Protein AF-A0AAW7PWQ6-F1 (afdb_monomer_lite)

Structure (mmCIF, N/CA/C/O backbone):
data_AF-A0AAW7PWQ6-F1
#
_entry.id   AF-A0AAW7PWQ6-F1
#
loop_
_atom_site.group_PDB
_atom_site.id
_atom_site.type_symbol
_atom_site.label_atom_id
_atom_site.label_alt_id
_atom_site.label_comp_id
_atom_site.label_asym_id
_atom_site.label_entity_id
_atom_site.label_seq_id
_atom_site.pdbx_PDB_ins_code
_atom_site.Cartn_x
_atom_site.Cartn_y
_atom_site.Cartn_z
_atom_site.occupancy
_atom_site.B_iso_or_equiv
_atom_site.auth_seq_id
_atom_site.auth_comp_id
_atom_site.auth_asym_id
_atom_site.auth_atom_id
_atom_site.pdbx_PDB_model_num
ATOM 1 N N . MET A 1 1 ? 1.011 -2.576 19.135 1.00 61.84 1 MET A N 1
ATOM 2 C CA . MET A 1 1 ? 1.762 -2.107 17.948 1.00 61.84 1 MET A CA 1
ATOM 3 C C . MET A 1 1 ? 1.078 -0.846 17.439 1.00 61.84 1 MET A C 1
ATOM 5 O O . MET A 1 1 ? -0.139 -0.776 17.542 1.00 61.84 1 MET A O 1
ATOM 9 N N . ALA A 1 2 ? 1.820 0.171 16.996 1.00 79.44 2 ALA A N 1
ATOM 10 C CA . ALA A 1 2 ? 1.211 1.409 16.503 1.00 79.44 2 ALA A CA 1
ATOM 11 C C . ALA A 1 2 ? 0.611 1.185 15.105 1.00 79.44 2 ALA A C 1
ATOM 13 O O . ALA A 1 2 ? 1.268 0.609 14.238 1.00 79.44 2 ALA A O 1
ATOM 14 N N . GLU A 1 3 ? -0.623 1.634 14.886 1.00 84.44 3 GLU A N 1
ATOM 15 C CA . GLU A 1 3 ? -1.319 1.555 13.598 1.00 84.44 3 GLU A CA 1
ATOM 16 C C . GLU A 1 3 ? -1.320 2.933 12.921 1.00 84.44 3 GLU A C 1
ATOM 18 O O . GLU A 1 3 ? -1.442 3.970 13.574 1.00 84.44 3 GLU A O 1
ATOM 23 N N . VAL A 1 4 ? -1.187 2.949 11.598 1.00 84.25 4 VAL A N 1
ATOM 24 C CA . VAL A 1 4 ? -1.243 4.155 10.768 1.00 84.25 4 VAL A CA 1
ATOM 25 C C . VAL A 1 4 ? -2.442 4.077 9.839 1.00 84.25 4 VAL A C 1
ATOM 27 O O . VAL A 1 4 ? -2.707 3.052 9.210 1.00 84.25 4 VAL A O 1
ATOM 30 N N . ARG A 1 5 ? -3.183 5.181 9.763 1.00 86.06 5 ARG A N 1
ATOM 31 C CA . ARG A 1 5 ? -4.395 5.295 8.952 1.00 86.06 5 ARG A CA 1
ATOM 32 C C . ARG A 1 5 ? -4.086 6.119 7.717 1.00 86.06 5 ARG A C 1
ATOM 34 O O . ARG A 1 5 ? -3.634 7.255 7.825 1.00 86.06 5 ARG 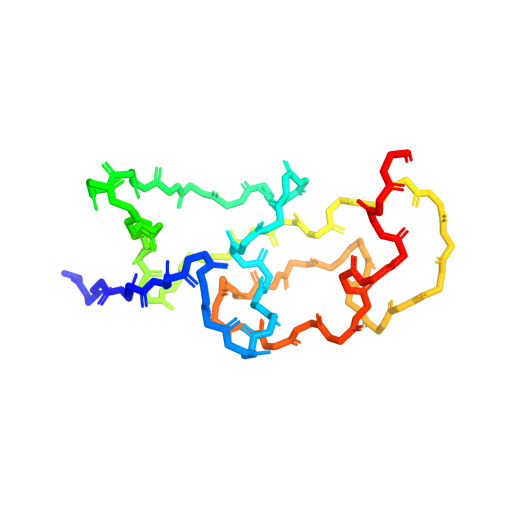A O 1
ATOM 41 N N . ILE A 1 6 ? -4.342 5.547 6.551 1.00 79.38 6 ILE A N 1
ATOM 42 C CA . ILE A 1 6 ? -4.138 6.196 5.265 1.00 79.38 6 ILE A CA 1
ATOM 43 C C . ILE A 1 6 ? -5.501 6.373 4.602 1.00 79.38 6 ILE A C 1
ATOM 45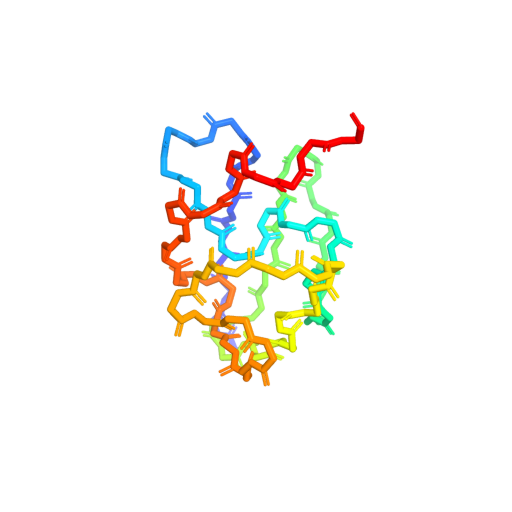 O O . ILE A 1 6 ? -6.157 5.400 4.224 1.00 79.38 6 ILE A O 1
ATOM 49 N N . SER A 1 7 ? -5.936 7.624 4.459 1.00 78.94 7 SER A N 1
ATOM 50 C CA . SER A 1 7 ? -7.159 7.955 3.727 1.00 78.94 7 SER A CA 1
ATOM 51 C C . SER A 1 7 ? -6.906 7.802 2.226 1.00 78.94 7 SER A C 1
ATOM 53 O O . SER A 1 7 ? -5.961 8.412 1.735 1.00 78.94 7 SER A O 1
ATOM 55 N N . PRO A 1 8 ? -7.729 7.082 1.449 1.00 66.25 8 PRO A N 1
ATOM 56 C CA . PRO A 1 8 ? -7.616 7.002 -0.013 1.00 66.25 8 PRO A CA 1
ATOM 57 C C . PRO A 1 8 ? -7.829 8.366 -0.693 1.00 66.25 8 PRO A C 1
ATOM 59 O O . PRO A 1 8 ? -7.363 8.578 -1.809 1.00 66.25 8 PRO A O 1
ATOM 62 N N . SER A 1 9 ? -8.475 9.302 0.009 1.00 67.38 9 SER A N 1
ATOM 63 C CA . SER A 1 9 ? -8.736 10.679 -0.421 1.00 67.38 9 SER A CA 1
ATOM 64 C C . SER A 1 9 ? -7.619 11.671 -0.074 1.00 67.38 9 SER A C 1
ATOM 66 O O . SER A 1 9 ? -7.747 12.849 -0.393 1.00 67.38 9 SER A O 1
ATOM 68 N N . SER A 1 10 ? -6.546 11.248 0.609 1.00 62.84 10 SER A N 1
ATOM 69 C CA . SER A 1 10 ? -5.442 12.158 0.939 1.00 62.84 10 SER A CA 1
ATOM 70 C C . SER A 1 10 ? -4.780 12.685 -0.337 1.00 62.84 10 SER A C 1
ATOM 72 O O . SER A 1 10 ? -4.462 11.908 -1.240 1.00 62.84 10 SER A O 1
ATOM 74 N N . GLY A 1 11 ? -4.536 14.002 -0.395 1.00 60.59 11 GLY A N 1
ATOM 75 C CA . GLY A 1 11 ? -3.782 14.635 -1.487 1.00 60.59 11 GLY A CA 1
ATOM 76 C C . GLY A 1 11 ? -2.367 14.060 -1.630 1.00 60.59 11 GLY A C 1
ATOM 77 O O . GLY A 1 11 ? -1.842 13.945 -2.735 1.00 60.59 11 GLY A O 1
ATOM 78 N N . THR A 1 12 ? -1.788 13.591 -0.522 1.00 65.12 12 THR A N 1
ATOM 79 C CA . THR A 1 12 ? -0.558 12.798 -0.515 1.00 65.12 12 THR A CA 1
ATOM 80 C C . THR A 1 12 ? -0.833 11.374 -0.994 1.00 65.12 12 THR A C 1
ATOM 82 O O . THR A 1 12 ? -1.562 10.623 -0.343 1.00 65.12 12 THR A O 1
ATOM 85 N N . LYS A 1 13 ? -0.203 10.990 -2.110 1.00 70.75 13 LYS A N 1
ATOM 86 C CA . LYS A 1 13 ? -0.208 9.612 -2.614 1.00 70.75 13 LYS A CA 1
ATOM 87 C C . LYS A 1 13 ? 0.788 8.762 -1.827 1.00 70.75 13 LYS A C 1
ATOM 89 O O . LYS A 1 13 ? 1.994 8.947 -1.961 1.00 70.75 13 LYS A O 1
ATOM 94 N N . TYR A 1 14 ? 0.303 7.854 -0.991 1.00 77.25 14 TYR A N 1
ATOM 95 C CA . TYR A 1 14 ? 1.106 6.945 -0.170 1.00 77.25 14 TYR A CA 1
ATOM 96 C C . TYR A 1 14 ? 1.230 5.571 -0.818 1.00 77.25 14 TYR A C 1
ATOM 98 O O . TYR A 1 14 ? 0.254 5.087 -1.377 1.00 77.25 14 TYR A O 1
ATOM 106 N N . CYS A 1 15 ? 2.361 4.878 -0.659 1.00 76.50 15 CYS A N 1
ATOM 107 C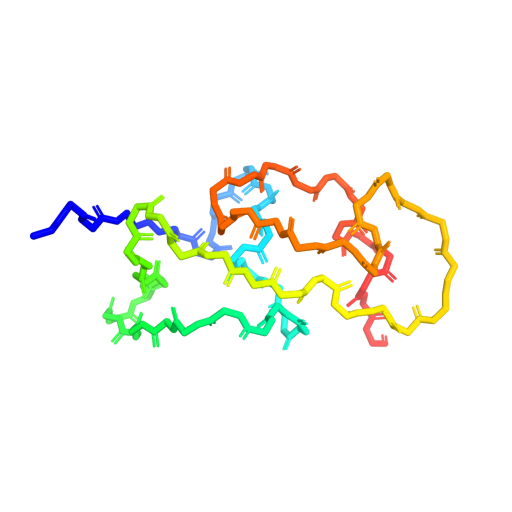 CA . CYS A 1 15 ? 2.551 3.497 -1.126 1.00 76.50 15 CYS A CA 1
ATOM 108 C C . CYS A 1 15 ? 1.405 2.562 -0.707 1.00 76.50 15 CYS A C 1
ATOM 110 O O . CYS A 1 15 ? 0.935 1.768 -1.514 1.00 76.50 15 CYS A O 1
ATOM 112 N N . GLY A 1 16 ? 0.891 2.700 0.518 1.00 76.06 16 GLY A N 1
ATOM 113 C CA . GLY A 1 16 ? -0.240 1.910 1.004 1.00 76.06 16 GLY A CA 1
ATOM 114 C C . GLY A 1 16 ? -1.564 2.151 0.262 1.00 76.06 16 GLY A C 1
ATOM 115 O O . GLY A 1 16 ? -2.476 1.336 0.350 1.00 76.06 16 GLY A O 1
ATOM 116 N N . GLN A 1 17 ? -1.720 3.224 -0.510 1.00 77.12 17 GLN A N 1
ATOM 117 C CA . GLN A 1 17 ? -2.920 3.407 -1.339 1.00 77.12 17 GLN A CA 1
ATOM 118 C C . GLN A 1 17 ? -2.877 2.570 -2.627 1.00 77.12 17 GLN A C 1
ATOM 120 O O . GLN A 1 17 ? -3.818 2.612 -3.414 1.00 77.12 17 GLN A O 1
ATOM 125 N N . CYS A 1 18 ? -1.786 1.843 -2.884 1.00 72.50 18 CYS A N 1
ATOM 126 C CA . CYS A 1 18 ? -1.510 1.308 -4.204 1.00 72.50 18 CYS A CA 1
ATOM 127 C C . CYS A 1 18 ? -2.070 -0.095 -4.326 1.00 72.50 18 CYS A C 1
ATOM 129 O O . CYS A 1 18 ? -1.830 -0.928 -3.454 1.00 72.50 18 CYS A O 1
ATOM 131 N N . SER A 1 19 ? -2.764 -0.391 -5.423 1.00 69.69 19 SER A N 1
ATOM 132 C CA . SER A 1 19 ? -3.365 -1.714 -5.629 1.00 69.69 19 SER A CA 1
ATOM 133 C C . SER A 1 19 ? -2.333 -2.842 -5.720 1.00 69.69 19 SER A C 1
ATOM 135 O O . SER A 1 19 ? -2.679 -3.985 -5.452 1.00 69.69 19 SER A O 1
ATOM 137 N N . PHE A 1 20 ? -1.073 -2.533 -6.051 1.00 68.19 20 PHE A N 1
ATOM 138 C CA . PHE A 1 20 ? 0.013 -3.519 -6.116 1.00 68.19 20 PHE A CA 1
ATOM 139 C C . PHE A 1 20 ? 0.984 -3.432 -4.927 1.00 68.19 20 PHE A C 1
ATOM 141 O O . PHE A 1 20 ? 2.063 -4.025 -4.966 1.00 68.19 20 PHE A O 1
ATOM 148 N N . PHE A 1 21 ? 0.633 -2.694 -3.868 1.00 75.88 21 PHE A N 1
ATOM 149 C CA . PHE A 1 21 ? 1.390 -2.735 -2.621 1.00 75.88 21 PHE A CA 1
ATOM 150 C C . PHE A 1 21 ? 1.148 -4.074 -1.922 1.00 75.88 21 PHE A C 1
ATOM 152 O O . PHE A 1 21 ? 0.029 -4.374 -1.515 1.00 75.88 21 PHE A O 1
ATOM 159 N N . GLY A 1 22 ? 2.201 -4.878 -1.777 1.00 76.62 22 GLY A N 1
ATOM 160 C CA . GLY A 1 22 ? 2.112 -6.222 -1.196 1.00 76.62 22 GLY A CA 1
ATOM 161 C C . GLY A 1 22 ? 2.082 -6.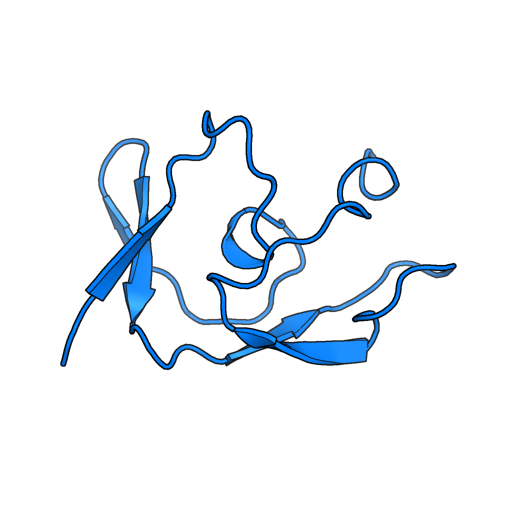277 0.336 1.00 76.62 22 GLY A C 1
ATOM 162 O O . GLY A 1 22 ? 2.235 -7.358 0.894 1.00 76.62 22 GLY A O 1
ATOM 163 N N . GLY A 1 23 ? 1.968 -5.141 1.031 1.00 81.81 23 GLY A N 1
ATOM 164 C CA . GLY A 1 23 ? 1.938 -5.113 2.496 1.00 81.81 23 GLY A CA 1
ATOM 165 C C . GLY A 1 23 ? 0.552 -5.439 3.052 1.00 81.81 23 GLY A C 1
ATOM 166 O O . GLY A 1 23 ? -0.463 -5.031 2.484 1.00 81.81 23 GLY A O 1
ATOM 167 N N . GLN A 1 24 ? 0.502 -6.151 4.182 1.00 81.19 24 GLN A N 1
ATOM 168 C CA . GLN A 1 24 ? -0.760 -6.482 4.845 1.00 81.19 24 GLN A CA 1
ATOM 169 C C . GLN A 1 24 ? -1.473 -5.220 5.335 1.00 81.19 24 GLN A C 1
ATOM 171 O O . GLN A 1 24 ? -0.877 -4.355 5.972 1.00 81.19 24 GLN A O 1
ATOM 176 N N . ARG A 1 25 ? -2.771 -5.127 5.046 1.00 83.62 25 ARG A N 1
ATOM 177 C CA . ARG A 1 25 ? -3.604 -3.985 5.420 1.00 83.62 25 ARG A CA 1
ATOM 178 C C . ARG A 1 25 ? -4.935 -4.449 5.975 1.00 83.62 25 ARG A C 1
ATOM 180 O O . ARG A 1 25 ? -5.487 -5.443 5.509 1.00 83.62 25 ARG A O 1
ATOM 187 N N . LYS A 1 26 ? -5.477 -3.678 6.907 1.00 85.88 26 LYS A N 1
ATOM 188 C CA . LYS A 1 26 ? -6.871 -3.766 7.340 1.00 85.88 26 LYS A CA 1
ATOM 189 C C . LYS A 1 26 ? -7.652 -2.642 6.670 1.00 85.88 26 LYS A C 1
ATOM 191 O O . LYS A 1 26 ? -7.151 -1.530 6.532 1.00 85.88 26 LYS A O 1
ATOM 196 N N . VAL A 1 27 ? -8.879 -2.916 6.250 1.00 81.56 27 VAL A N 1
ATOM 197 C CA . VAL A 1 27 ? -9.789 -1.881 5.746 1.00 81.56 27 VAL A CA 1
ATOM 198 C C . VAL A 1 27 ? -10.746 -1.534 6.879 1.00 81.56 27 VAL A C 1
ATOM 200 O O . VAL A 1 27 ? -11.431 -2.418 7.387 1.00 81.56 27 VAL A O 1
ATOM 203 N N . GLN A 1 28 ? -10.767 -0.270 7.304 1.00 83.75 28 GLN A N 1
ATOM 204 C CA . GLN A 1 28 ? -11.689 0.216 8.331 1.00 83.75 28 GLN A CA 1
ATOM 205 C C . GLN A 1 28 ? -12.494 1.388 7.767 1.00 83.75 28 GLN A C 1
ATOM 207 O O . GLN A 1 28 ? -12.013 2.521 7.693 1.00 83.75 28 GLN A O 1
ATOM 212 N N . GLY A 1 29 ? -13.722 1.097 7.331 1.00 84.31 29 GLY A N 1
ATOM 213 C CA . GLY A 1 29 ? -14.540 2.047 6.578 1.00 84.31 29 GLY A CA 1
ATOM 214 C C . GLY A 1 29 ? -13.822 2.482 5.301 1.00 84.31 29 GLY A C 1
ATOM 215 O O . GLY A 1 29 ? -13.359 1.646 4.528 1.00 84.31 29 GLY A O 1
ATOM 216 N N . SER A 1 30 ? -13.674 3.792 5.115 1.00 81.94 30 SER A N 1
ATOM 217 C CA . SER A 1 30 ? -12.936 4.358 3.981 1.00 81.94 30 SER A CA 1
ATOM 218 C C . SER A 1 30 ? -11.419 4.365 4.176 1.00 81.94 30 SER A C 1
ATOM 220 O O . SER A 1 30 ? -10.720 4.771 3.262 1.00 81.94 30 SER A O 1
ATOM 222 N N . TYR A 1 31 ? -10.879 3.966 5.331 1.00 83.25 31 TYR A N 1
ATOM 223 C CA . TYR A 1 31 ? -9.445 4.060 5.619 1.00 83.25 31 TYR A CA 1
ATOM 224 C C . TYR A 1 31 ? -8.713 2.743 5.363 1.00 83.25 31 TYR A C 1
ATOM 226 O O . TYR A 1 31 ? -9.196 1.659 5.698 1.00 83.25 31 TYR A O 1
ATOM 234 N N . LEU A 1 32 ? -7.491 2.856 4.840 1.00 85.38 32 LEU A N 1
ATOM 235 C CA . LEU A 1 32 ? -6.527 1.762 4.788 1.00 85.38 32 LEU A CA 1
ATOM 236 C C . LEU A 1 32 ? -5.652 1.839 6.040 1.00 85.38 32 LEU A C 1
ATOM 238 O O . LEU A 1 32 ? -4.920 2.811 6.231 1.00 85.38 32 LEU A O 1
ATOM 242 N N . ILE A 1 33 ? -5.746 0.833 6.902 1.00 87.06 33 ILE A N 1
ATOM 243 C CA . ILE A 1 33 ? -4.987 0.749 8.146 1.00 87.06 33 ILE A CA 1
ATOM 244 C C . ILE A 1 33 ? -3.827 -0.219 7.966 1.00 87.06 33 ILE A C 1
ATOM 246 O O . ILE A 1 33 ? -4.008 -1.375 7.584 1.00 87.06 33 ILE A O 1
ATOM 250 N N . TYR A 1 34 ? -2.635 0.278 8.258 1.00 85.81 34 TYR A N 1
ATOM 251 C CA . TYR A 1 34 ? -1.393 -0.480 8.251 1.00 85.81 34 TYR A CA 1
ATOM 252 C C . TYR A 1 34 ? -0.813 -0.502 9.655 1.00 85.81 34 TYR A C 1
ATOM 254 O O . TYR A 1 34 ? -1.041 0.416 10.444 1.00 85.81 34 TYR A O 1
ATOM 262 N N . GLU A 1 35 ? -0.005 -1.504 9.963 1.00 86.88 35 GLU A N 1
ATOM 263 C CA . GLU A 1 35 ? 0.895 -1.373 11.099 1.00 86.88 35 GLU A CA 1
ATOM 264 C C . GLU A 1 35 ? 1.996 -0.372 10.727 1.00 86.88 35 GLU A C 1
ATOM 266 O O . GLU A 1 35 ? 2.406 -0.259 9.570 1.00 86.88 35 GLU A O 1
ATOM 271 N N . GLN A 1 36 ? 2.493 0.391 11.696 1.00 77.25 36 GLN A N 1
ATOM 272 C CA . GLN A 1 36 ? 3.479 1.451 11.455 1.00 77.25 36 GLN A CA 1
ATOM 273 C C . GLN A 1 36 ? 4.764 0.935 10.776 1.00 77.25 36 GLN A C 1
ATOM 275 O O . GLN A 1 36 ? 5.444 1.680 10.067 1.00 77.25 36 GLN A O 1
ATOM 280 N N . ASN A 1 37 ? 5.072 -0.350 10.964 1.00 80.12 37 ASN A N 1
ATOM 281 C CA . ASN A 1 37 ? 6.211 -1.042 10.368 1.00 80.12 37 ASN A CA 1
ATOM 282 C C . ASN A 1 37 ? 5.808 -2.013 9.250 1.00 80.12 37 ASN A C 1
ATOM 284 O O . ASN A 1 37 ? 6.604 -2.876 8.885 1.00 80.12 37 ASN A O 1
ATOM 288 N N . THR A 1 38 ? 4.594 -1.897 8.699 1.00 82.25 38 THR A N 1
ATOM 289 C CA . THR A 1 38 ? 4.224 -2.694 7.533 1.00 82.25 38 THR A CA 1
ATOM 290 C C . THR A 1 38 ? 5.076 -2.270 6.346 1.00 82.25 38 THR A C 1
ATOM 292 O O . THR A 1 38 ? 4.897 -1.197 5.756 1.00 82.25 38 THR A O 1
ATOM 295 N N . ASN A 1 39 ? 5.975 -3.172 5.976 1.00 82.06 39 ASN A N 1
ATOM 296 C CA . ASN A 1 39 ? 6.727 -3.110 4.745 1.00 82.06 39 ASN A CA 1
ATOM 297 C C . ASN A 1 39 ? 6.008 -3.971 3.705 1.00 82.06 39 ASN A C 1
ATOM 299 O O . ASN A 1 39 ? 5.580 -5.089 3.992 1.00 82.06 39 ASN A O 1
ATOM 303 N N . GLY A 1 40 ? 5.845 -3.435 2.506 1.00 78.38 40 GLY A N 1
ATOM 304 C CA . GLY A 1 40 ? 5.266 -4.154 1.385 1.00 78.38 40 GLY A CA 1
ATOM 305 C C . GLY A 1 40 ? 6.113 -3.960 0.148 1.00 78.38 40 GLY A C 1
ATOM 306 O O . GLY A 1 40 ? 6.676 -2.882 -0.081 1.00 78.38 40 GLY A O 1
ATOM 307 N N . ASN A 1 41 ? 6.184 -5.005 -0.675 1.00 75.81 41 ASN A N 1
ATOM 308 C CA . ASN A 1 41 ? 6.846 -4.865 -1.955 1.00 75.81 41 ASN A CA 1
ATOM 309 C C . ASN A 1 41 ? 6.030 -3.934 -2.853 1.00 75.81 41 ASN A C 1
ATOM 311 O O . ASN A 1 41 ? 4.817 -4.098 -3.013 1.00 75.81 41 ASN A O 1
ATOM 315 N N . CYS A 1 42 ? 6.710 -2.961 -3.443 1.00 70.12 42 CYS A N 1
ATOM 316 C CA . CYS A 1 42 ? 6.145 -2.068 -4.437 1.00 70.12 42 CYS A CA 1
ATOM 317 C C . CYS A 1 42 ? 6.228 -2.763 -5.806 1.00 70.12 42 CYS A C 1
ATOM 319 O O . CYS A 1 42 ? 7.147 -2.512 -6.595 1.00 70.12 42 CYS A O 1
ATOM 321 N N . ASN A 1 43 ? 5.310 -3.705 -6.052 1.00 58.72 43 ASN A N 1
ATOM 322 C CA . ASN A 1 43 ? 5.287 -4.486 -7.287 1.00 58.72 43 ASN A CA 1
ATOM 323 C C . ASN A 1 43 ? 4.878 -3.592 -8.454 1.00 58.72 43 ASN A C 1
ATOM 325 O O . ASN A 1 43 ? 3.835 -2.946 -8.430 1.00 58.72 43 ASN A O 1
ATOM 329 N N . ARG A 1 44 ? 5.708 -3.556 -9.493 1.00 59.56 44 ARG A N 1
ATOM 330 C CA . ARG A 1 44 ? 5.467 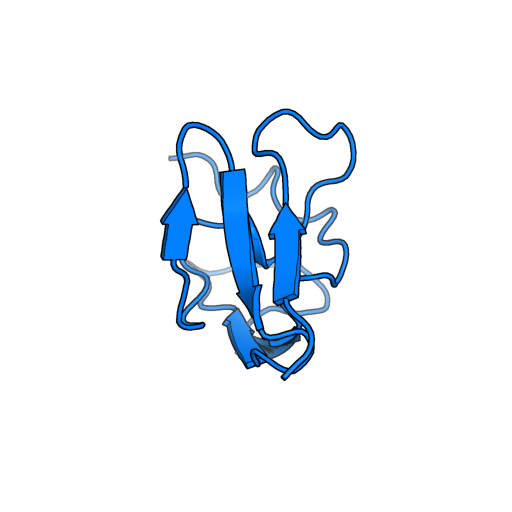-2.739 -10.674 1.00 59.56 44 ARG A CA 1
ATOM 331 C C . ARG A 1 44 ? 4.966 -3.596 -11.830 1.00 59.56 44 ARG A C 1
ATOM 333 O O . ARG A 1 44 ? 5.580 -4.615 -12.129 1.00 59.56 44 ARG A O 1
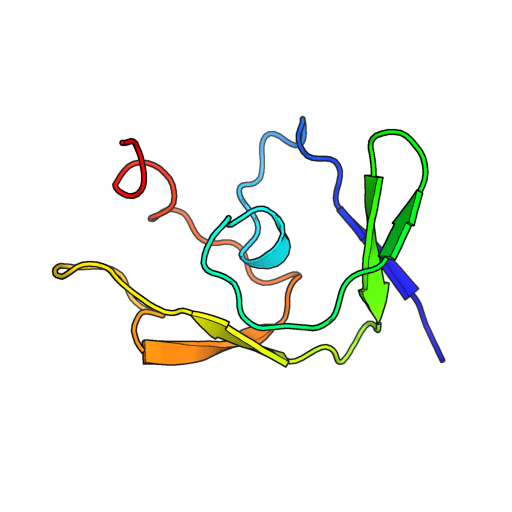ATOM 340 N N . ARG A 1 45 ? 3.969 -3.110 -12.573 1.00 48.53 45 ARG A N 1
ATOM 341 C CA . ARG A 1 45 ? 3.915 -3.336 -14.028 1.00 48.53 45 ARG A CA 1
ATOM 342 C C . ARG A 1 45 ? 4.921 -2.332 -14.628 1.00 48.53 45 ARG A C 1
ATOM 344 O O . ARG A 1 45 ? 4.881 -1.162 -14.266 1.00 48.53 45 ARG A O 1
ATOM 351 N N . SER A 1 46 ? 5.917 -2.811 -15.372 1.00 43.22 46 SER A N 1
ATOM 352 C CA . SER A 1 46 ? 7.114 -2.117 -15.907 1.00 43.22 46 SER A CA 1
ATOM 353 C C . SER A 1 46 ? 7.155 -0.566 -15.951 1.00 43.22 46 SER A C 1
ATOM 355 O O . SER A 1 46 ? 6.260 0.071 -16.489 1.00 43.22 46 SER A O 1
ATOM 357 N N . GLY A 1 47 ? 8.279 0.035 -15.504 1.00 47.56 47 GLY A N 1
ATOM 358 C CA . GLY A 1 47 ? 8.762 1.363 -15.957 1.00 47.56 47 GLY A CA 1
ATOM 359 C C . GLY A 1 47 ? 8.683 2.593 -15.014 1.00 47.56 47 GLY A C 1
ATOM 360 O O . GLY A 1 47 ? 7.633 3.208 -14.856 1.00 47.56 47 GLY A O 1
ATOM 361 N N . THR A 1 48 ? 9.846 3.040 -14.490 1.00 50.81 48 THR A N 1
ATOM 362 C CA . THR A 1 48 ? 10.235 4.389 -13.936 1.00 50.81 48 THR A CA 1
ATOM 363 C C . THR A 1 48 ? 9.599 5.025 -12.673 1.00 50.81 48 THR A C 1
ATOM 365 O O . THR A 1 48 ? 8.549 5.660 -12.726 1.00 50.81 48 THR A O 1
ATOM 368 N N . GLY A 1 49 ? 10.247 4.876 -11.503 1.00 51.34 49 GLY A N 1
ATOM 369 C CA . GLY A 1 49 ? 9.866 5.445 -10.193 1.00 51.34 49 GLY A CA 1
ATOM 370 C C . GLY A 1 49 ? 10.785 4.919 -9.078 1.00 51.34 49 GLY A C 1
ATOM 371 O O . GLY A 1 49 ? 11.081 3.726 -9.084 1.00 51.34 49 GLY A O 1
ATOM 372 N N . SER A 1 50 ? 11.239 5.782 -8.160 1.00 55.59 50 SER A N 1
ATOM 373 C CA . SER A 1 50 ? 12.380 5.545 -7.243 1.00 55.59 50 SER A CA 1
ATOM 374 C C . SER A 1 50 ? 12.251 4.347 -6.289 1.00 55.59 50 SER A C 1
ATOM 376 O O . SER A 1 50 ? 13.241 3.916 -5.700 1.00 55.59 50 SER A O 1
ATOM 378 N N . TYR A 1 51 ? 11.046 3.793 -6.143 1.00 59.88 51 TYR A N 1
ATOM 379 C CA . TYR A 1 51 ? 10.731 2.727 -5.190 1.00 59.88 51 TYR A CA 1
ATOM 380 C C . TYR A 1 51 ? 10.220 1.431 -5.833 1.00 59.88 51 TYR A C 1
ATOM 382 O O . TYR A 1 51 ? 9.815 0.520 -5.119 1.00 59.88 51 TYR A O 1
ATOM 390 N N . ALA A 1 52 ? 10.216 1.322 -7.162 1.00 59.41 52 ALA A N 1
ATOM 391 C CA . ALA A 1 52 ? 9.729 0.116 -7.828 1.00 59.41 52 ALA A CA 1
ATOM 392 C C . ALA A 1 52 ? 10.611 -1.105 -7.537 1.00 59.41 52 ALA A C 1
ATOM 394 O O . ALA A 1 52 ? 11.836 -1.013 -7.594 1.00 59.41 52 ALA A O 1
ATOM 395 N N . GLY A 1 53 ? 9.973 -2.240 -7.235 1.00 65.81 53 GLY A N 1
ATOM 396 C CA . GLY A 1 53 ? 10.657 -3.484 -6.871 1.00 65.81 53 GLY A CA 1
ATOM 397 C C . GLY A 1 53 ? 11.383 -3.424 -5.524 1.00 65.81 53 GLY A C 1
ATOM 398 O O . GLY A 1 53 ? 12.157 -4.324 -5.211 1.00 65.81 53 GLY A O 1
ATOM 399 N N . ARG A 1 54 ? 11.170 -2.359 -4.738 1.00 72.19 54 ARG A N 1
ATOM 400 C CA . ARG A 1 54 ? 11.730 -2.209 -3.396 1.00 72.19 54 ARG A CA 1
ATOM 401 C C . ARG A 1 54 ? 10.665 -2.473 -2.345 1.00 72.19 54 ARG A C 1
ATOM 403 O O . ARG A 1 54 ? 9.487 -2.155 -2.524 1.00 72.19 54 ARG A O 1
ATOM 410 N N . ASN A 1 55 ? 11.127 -2.981 -1.210 1.00 78.44 55 ASN A N 1
ATOM 411 C CA . ASN A 1 55 ? 10.311 -3.096 -0.018 1.00 78.44 55 ASN A CA 1
ATOM 412 C C . ASN A 1 55 ? 10.196 -1.712 0.639 1.00 78.44 55 ASN A C 1
ATOM 414 O O . ASN A 1 55 ? 11.207 -1.111 1.005 1.00 78.44 55 ASN A O 1
ATOM 418 N N . VAL A 1 56 ? 8.979 -1.179 0.729 1.00 78.75 56 VAL A N 1
ATOM 419 C CA . VAL A 1 56 ? 8.715 0.181 1.220 1.00 78.75 56 VAL A CA 1
ATOM 420 C C . VAL A 1 56 ? 7.667 0.181 2.316 1.00 78.75 56 VAL A C 1
ATOM 422 O O . VAL A 1 56 ? 6.820 -0.707 2.383 1.00 78.75 56 VAL A O 1
ATOM 425 N N . LYS A 1 57 ? 7.700 1.205 3.171 1.00 83.81 57 LYS A N 1
ATOM 426 C CA . LYS A 1 57 ? 6.662 1.414 4.181 1.00 83.81 57 LYS A CA 1
ATOM 427 C C . LYS A 1 57 ? 5.378 1.909 3.530 1.00 83.81 57 LYS A C 1
ATOM 429 O O . LYS A 1 57 ? 5.423 2.715 2.599 1.00 83.81 57 LYS A O 1
ATOM 434 N N . ALA A 1 58 ? 4.233 1.507 4.074 1.00 78.38 58 ALA A N 1
ATOM 435 C CA . ALA A 1 58 ? 2.931 1.979 3.604 1.00 78.38 58 ALA A CA 1
ATOM 436 C C . ALA A 1 58 ? 2.795 3.516 3.646 1.00 78.38 58 ALA A C 1
ATOM 438 O O . ALA A 1 58 ? 2.130 4.092 2.788 1.00 78.38 58 ALA A O 1
ATOM 439 N N . THR A 1 59 ? 3.462 4.173 4.602 1.00 78.56 59 THR A N 1
ATOM 440 C CA . THR A 1 59 ? 3.466 5.632 4.809 1.00 78.56 59 THR A CA 1
ATOM 441 C C . THR A 1 59 ? 4.466 6.395 3.944 1.00 78.56 59 THR A C 1
ATOM 443 O O . THR A 1 59 ? 4.473 7.625 3.985 1.00 78.56 59 THR A O 1
ATOM 446 N N . HIS A 1 60 ? 5.315 5.721 3.161 1.00 79.12 60 HIS A N 1
ATOM 447 C CA . HIS A 1 60 ? 6.157 6.430 2.200 1.00 79.12 60 HIS A CA 1
ATOM 448 C C . HIS A 1 60 ? 5.280 7.102 1.145 1.00 79.12 60 HIS A C 1
ATOM 450 O O . HIS A 1 60 ? 4.375 6.480 0.583 1.00 79.12 60 HIS A O 1
ATOM 456 N N . SER A 1 61 ? 5.558 8.375 0.872 1.00 72.62 61 SER A N 1
ATOM 457 C CA . SER A 1 61 ? 4.959 9.078 -0.252 1.00 72.62 61 SER A CA 1
ATOM 458 C C . SER A 1 61 ? 5.507 8.503 -1.558 1.00 72.62 61 SER A C 1
ATOM 460 O O . SER A 1 61 ? 6.699 8.239 -1.711 1.00 72.62 61 SER A O 1
ATOM 462 N N . CYS A 1 62 ? 4.616 8.273 -2.513 1.00 65.00 62 CYS A N 1
ATOM 463 C CA . CYS A 1 62 ? 4.942 7.772 -3.833 1.00 65.00 62 CYS A CA 1
ATOM 464 C C . CYS A 1 62 ? 4.265 8.669 -4.867 1.00 65.00 62 CYS A C 1
ATOM 466 O O . CYS A 1 62 ? 3.112 8.476 -5.244 1.00 65.00 62 CYS A O 1
ATOM 468 N N . SER A 1 63 ? 5.013 9.657 -5.350 1.00 56.97 63 SER A N 1
ATOM 469 C CA . SER A 1 63 ? 4.618 10.551 -6.445 1.00 56.97 63 SER A CA 1
ATOM 470 C C . SER A 1 63 ? 4.440 9.818 -7.782 1.00 56.97 63 SER A C 1
ATOM 472 O O . SER A 1 63 ? 3.816 10.340 -8.695 1.00 56.97 63 SER A O 1
ATOM 474 N N . ALA A 1 64 ? 4.922 8.576 -7.901 1.00 51.47 64 ALA A N 1
ATOM 475 C CA . ALA A 1 64 ? 4.781 7.772 -9.113 1.00 51.47 64 ALA A CA 1
ATOM 476 C C . ALA A 1 64 ? 3.399 7.111 -9.279 1.00 51.47 64 ALA A C 1
ATOM 478 O O . ALA A 1 64 ? 3.198 6.461 -10.301 1.00 51.47 64 ALA A O 1
ATOM 479 N N . PHE A 1 65 ? 2.463 7.269 -8.329 1.00 51.78 65 PHE A N 1
ATOM 480 C CA . PHE A 1 65 ? 1.099 6.707 -8.400 1.00 51.78 65 PHE A CA 1
ATOM 481 C C . PHE A 1 65 ? 0.357 7.027 -9.694 1.00 51.78 65 PHE A C 1
ATOM 483 O O . PHE A 1 65 ? -0.467 6.239 -10.149 1.00 51.78 65 PHE A O 1
ATOM 490 N N . GLU A 1 66 ? 0.652 8.174 -10.299 1.00 44.94 66 GLU A N 1
ATOM 491 C CA . GLU A 1 66 ? -0.019 8.624 -11.518 1.00 44.94 66 GLU A CA 1
ATOM 492 C C . GLU A 1 66 ? 0.282 7.735 -12.731 1.00 44.94 66 GLU A C 1
ATOM 494 O O . GLU A 1 66 ? -0.500 7.702 -13.674 1.00 44.94 66 GLU A O 1
ATOM 499 N N . ARG A 1 67 ? 1.356 6.932 -12.689 1.00 42.19 67 ARG A N 1
ATOM 500 C CA . ARG A 1 67 ? 1.702 5.973 -13.757 1.00 42.19 67 ARG A CA 1
ATOM 501 C C . ARG A 1 67 ? 1.141 4.566 -13.516 1.00 42.19 67 ARG A C 1
ATOM 503 O O . ARG A 1 67 ? 1.533 3.630 -14.201 1.00 42.19 67 ARG A O 1
ATOM 510 N N . TRP A 1 68 ? 0.264 4.420 -12.521 1.00 45.84 68 TRP A N 1
ATOM 511 C CA . TRP A 1 68 ? -0.365 3.161 -12.107 1.00 45.84 68 TRP A CA 1
ATOM 512 C C . TRP A 1 68 ? -1.875 3.180 -12.395 1.00 45.84 68 TRP A C 1
ATOM 514 O O . TRP A 1 68 ? -2.645 2.483 -11.735 1.00 45.84 68 TRP A O 1
ATOM 524 N N . LYS A 1 69 ? -2.317 4.019 -13.341 1.00 35.47 69 LYS A N 1
ATOM 525 C CA . LYS A 1 69 ? -3.671 3.941 -13.894 1.00 35.47 69 LYS A CA 1
ATOM 526 C C . LYS A 1 69 ? -3.738 2.831 -14.947 1.00 35.47 69 LYS A C 1
ATOM 528 O O . LYS A 1 69 ? -2.795 2.657 -15.716 1.00 35.47 69 LYS A O 1
ATOM 533 N N . PHE A 1 70 ? -4.839 2.087 -14.878 1.00 41.94 70 PHE A N 1
ATOM 534 C CA . PHE A 1 70 ? -5.243 1.003 -15.773 1.00 41.94 70 PHE A CA 1
ATOM 535 C C . PHE A 1 70 ? -5.379 1.473 -17.219 1.00 41.94 70 PHE A C 1
ATOM 537 O O . PHE A 1 70 ? -5.829 2.628 -17.404 1.00 41.94 70 PHE A O 1
#

Radius of gyration: 11.36 Å; chains: 1; bounding box: 27×21×34 Å

Sequence (70 aa):
MAEVRISPSSGTKYCGQCSFFGGQRKVQGSYLIYEQNTNGNCNRRSGTGSYAGRNVKATHSCSAFERWKF

Secondary structure (DSSP, 8-state):
--EEEE-TT-SS-BGGG-TTB-S--EEETTEEEEETT-EEEBPPSSS--TTTTSEEETTSB-GGGGG---

pLDDT: mean 70.19, std 13.68, range [35.47, 87.06]

Organism: NCBI:txid28197

Foldseek 3Di:
DAKDKDALPDPFAFLLNAPQFAWDWDDDPRITIHHQPTWTAQDDPDDDFPRHRHTDGRGDGGPCVVVRDD